Protein AF-A0A9W9SDX8-F1 (afdb_monomer)

Foldseek 3Di:
DCVVVVVVVVVVVVVVVVPPPDPPDPPPPPVDLDAEAEEFEAPPPVSVVVQVVNVVSVHHYDYDYPDPDDDDD

InterPro domains:
  IPR006076 FAD dependent oxidoreductase [PF01266] (37-71)
  IPR036188 FAD/NAD(P)-binding domain superfamily [G3DSA:3.50.50.60] (37-73)
  IPR036188 FAD/NAD(P)-binding domain superfamily [SSF51905] (27-70)
  IPR050493 FAD-dependent Monooxygenases in Biosynthesis and Metabolism [PTHR13789] (27-69)

pLDDT: mean 83.45, std 14.35, range [55.34, 98.31]

Structure (mmCIF, N/CA/C/O backbone):
data_AF-A0A9W9SDX8-F1
#
_entry.id   AF-A0A9W9SDX8-F1
#
loop_
_atom_site.group_PDB
_atom_site.id
_atom_site.type_symbol
_atom_site.label_atom_id
_atom_site.label_alt_id
_atom_site.label_comp_id
_atom_site.label_asym_id
_atom_site.label_entity_id
_atom_site.label_seq_id
_atom_site.pdbx_PDB_ins_code
_atom_site.Cartn_x
_atom_site.Cartn_y
_atom_site.Cartn_z
_atom_site.occupancy
_atom_site.B_iso_or_equiv
_atom_site.auth_seq_id
_atom_site.auth_comp_id
_atom_site.auth_asym_id
_atom_site.auth_atom_id
_atom_site.pdbx_PDB_model_num
ATOM 1 N N . MET A 1 1 ? 7.749 -41.376 -20.146 1.00 61.41 1 MET A N 1
ATOM 2 C CA . MET A 1 1 ? 6.421 -40.833 -19.766 1.00 61.41 1 MET A CA 1
ATOM 3 C C . MET A 1 1 ? 6.425 -39.342 -19.362 1.00 61.41 1 MET A C 1
ATOM 5 O O . MET A 1 1 ? 5.362 -38.826 -19.056 1.00 61.41 1 MET A O 1
ATOM 9 N N . LEU A 1 2 ? 7.556 -38.612 -19.411 1.00 65.44 2 LEU A N 1
ATOM 10 C CA . LEU A 1 2 ? 7.658 -37.208 -18.944 1.00 65.44 2 LEU A CA 1
ATOM 11 C C . LEU A 1 2 ? 7.363 -36.128 -20.009 1.00 65.44 2 LEU A C 1
ATOM 13 O O . LEU A 1 2 ? 7.012 -35.003 -19.664 1.00 65.44 2 LEU A O 1
ATOM 17 N N . ALA A 1 3 ? 7.453 -36.469 -21.299 1.00 77.69 3 ALA A N 1
ATOM 18 C CA . ALA A 1 3 ? 7.201 -35.551 -22.415 1.00 77.69 3 ALA A CA 1
ATOM 19 C C . ALA A 1 3 ? 5.837 -34.813 -22.375 1.00 77.69 3 ALA A C 1
ATOM 21 O O . ALA A 1 3 ? 5.825 -33.601 -22.600 1.00 77.69 3 ALA A O 1
ATOM 22 N N . PRO A 1 4 ? 4.695 -35.459 -22.047 1.00 82.25 4 PRO A N 1
ATOM 23 C CA . PRO A 1 4 ? 3.411 -34.756 -22.032 1.00 82.25 4 PRO A CA 1
ATOM 24 C C . PRO A 1 4 ? 3.289 -33.744 -20.882 1.00 82.25 4 PRO A C 1
ATOM 26 O O . PRO A 1 4 ? 2.598 -32.737 -21.031 1.00 82.25 4 PRO A O 1
ATOM 29 N N . LEU A 1 5 ? 3.978 -33.964 -19.754 1.00 84.00 5 LEU A N 1
ATOM 30 C CA . LEU A 1 5 ? 3.947 -33.053 -18.605 1.00 84.00 5 LEU A CA 1
ATOM 31 C C . LEU A 1 5 ? 4.720 -31.760 -18.896 1.00 84.00 5 LEU A C 1
ATOM 33 O O . LEU A 1 5 ? 4.220 -30.671 -18.618 1.00 84.00 5 LEU A O 1
ATOM 37 N N . VAL A 1 6 ? 5.895 -31.877 -19.522 1.00 85.50 6 VAL A N 1
ATOM 38 C CA . VAL A 1 6 ? 6.714 -30.725 -19.935 1.00 85.50 6 VAL A CA 1
ATOM 39 C C . VAL A 1 6 ? 5.987 -29.898 -20.996 1.00 85.50 6 VAL A C 1
ATOM 41 O O . VAL A 1 6 ? 5.928 -28.674 -20.888 1.00 85.50 6 VAL A O 1
ATOM 44 N N . ALA A 1 7 ? 5.353 -30.555 -21.973 1.00 84.31 7 ALA A N 1
ATOM 45 C CA . ALA A 1 7 ? 4.563 -29.872 -22.996 1.00 84.31 7 ALA A CA 1
ATOM 46 C C . ALA A 1 7 ? 3.360 -29.121 -22.397 1.00 84.31 7 ALA A C 1
ATOM 48 O O . ALA A 1 7 ? 3.067 -27.991 -22.794 1.00 84.31 7 ALA A O 1
ATOM 49 N N . LYS A 1 8 ? 2.682 -29.714 -21.405 1.00 88.94 8 LYS A N 1
ATOM 50 C CA . LYS A 1 8 ? 1.550 -29.081 -20.717 1.00 88.94 8 LYS A CA 1
ATOM 51 C C . LYS A 1 8 ? 1.988 -27.871 -19.889 1.00 88.94 8 LYS A C 1
ATOM 53 O O . LYS A 1 8 ? 1.346 -26.827 -19.971 1.00 88.94 8 LYS A O 1
ATOM 58 N N . LEU A 1 9 ? 3.092 -27.988 -19.149 1.00 87.31 9 LEU A N 1
ATOM 59 C CA . LEU A 1 9 ? 3.639 -26.891 -18.351 1.00 87.31 9 LEU A CA 1
ATOM 60 C C . LEU A 1 9 ? 4.126 -25.735 -19.234 1.00 87.31 9 LEU A C 1
ATOM 62 O O . LEU A 1 9 ? 3.809 -24.584 -18.951 1.00 87.31 9 LEU A O 1
ATOM 66 N N . SER A 1 10 ? 4.816 -26.042 -20.337 1.00 88.50 10 SER A N 1
ATOM 67 C CA . SER A 1 10 ? 5.247 -25.045 -21.323 1.00 88.50 10 SER A CA 1
ATOM 68 C C . SER A 1 10 ? 4.054 -24.282 -21.896 1.00 88.50 10 SER A C 1
ATOM 70 O O . SER A 1 10 ? 4.042 -23.055 -21.863 1.00 88.50 10 SER A O 1
ATOM 72 N N . LYS A 1 11 ? 3.005 -24.991 -22.327 1.00 88.69 11 LYS A N 1
ATOM 73 C CA . LYS A 1 11 ? 1.806 -24.360 -22.890 1.00 88.69 11 LYS A CA 1
ATOM 74 C C . LYS A 1 11 ? 1.074 -23.487 -21.869 1.00 88.69 11 LYS A C 1
ATOM 76 O O . LYS A 1 11 ? 0.590 -22.416 -22.223 1.00 88.69 11 LYS A O 1
ATOM 81 N N . GLN A 1 12 ? 1.008 -23.929 -20.612 1.00 88.25 12 GLN A N 1
ATOM 82 C CA . GLN A 1 12 ? 0.369 -23.181 -19.530 1.00 88.25 12 GLN A CA 1
ATOM 83 C C . GLN A 1 12 ? 1.164 -21.922 -19.156 1.00 88.25 12 GLN A C 1
ATOM 85 O O . GLN A 1 12 ? 0.570 -20.859 -18.987 1.00 88.25 12 GLN A O 1
ATOM 90 N N . LEU A 1 13 ? 2.496 -22.015 -19.106 1.00 84.50 13 LEU A N 1
ATOM 91 C CA . LEU A 1 13 ? 3.371 -20.868 -18.875 1.00 84.50 13 LEU A CA 1
ATOM 92 C C . LEU A 1 13 ? 3.287 -19.860 -20.029 1.00 84.50 13 LEU A C 1
ATOM 94 O O . LEU A 1 13 ? 3.149 -18.666 -19.786 1.00 84.50 13 LEU A O 1
ATOM 98 N N . SER A 1 14 ? 3.283 -20.325 -21.281 1.00 82.12 14 SER A N 1
ATOM 99 C CA . SER A 1 14 ? 3.105 -19.457 -22.451 1.00 82.12 14 SER A CA 1
ATOM 100 C C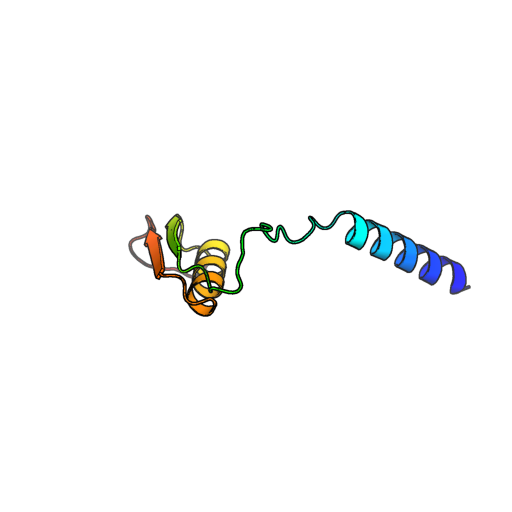 . SER A 1 14 ? 1.751 -18.750 -22.459 1.00 82.12 14 SER A C 1
ATOM 102 O O . SER A 1 14 ? 1.682 -17.588 -22.852 1.00 82.12 14 SER A O 1
ATOM 104 N N . LEU A 1 15 ? 0.677 -19.418 -22.017 1.00 80.94 15 LEU A N 1
ATOM 105 C CA . LEU A 1 15 ? -0.635 -18.782 -21.889 1.00 80.94 15 LEU A CA 1
ATOM 106 C C . LEU A 1 15 ? -0.597 -17.651 -20.858 1.00 80.94 15 LEU A C 1
ATOM 108 O O . LEU A 1 15 ? -1.072 -16.558 -21.143 1.00 80.94 15 LEU A O 1
ATOM 112 N N . PHE A 1 16 ? 0.008 -17.918 -19.698 1.00 78.62 16 PHE A N 1
ATOM 113 C CA . PHE A 1 16 ? 0.114 -16.960 -18.603 1.00 78.62 16 PHE A CA 1
ATOM 114 C C . PHE A 1 16 ? 0.924 -15.722 -19.001 1.00 78.62 16 PHE A C 1
ATOM 116 O O . PHE A 1 16 ? 0.479 -14.597 -18.780 1.00 78.62 16 PHE A O 1
ATOM 123 N N . LEU A 1 17 ? 2.069 -15.929 -19.660 1.00 77.75 17 LEU A N 1
ATOM 124 C CA . LEU A 1 17 ? 2.908 -14.844 -20.171 1.00 77.75 17 LEU A CA 1
ATOM 125 C C . LEU A 1 17 ? 2.187 -14.015 -21.243 1.00 77.75 17 LEU A C 1
ATOM 127 O O . LEU A 1 17 ? 2.344 -12.802 -21.270 1.00 77.75 17 LEU A O 1
ATOM 131 N N . LYS A 1 18 ? 1.354 -14.638 -22.086 1.00 81.25 18 LYS A N 1
ATOM 132 C CA . LYS A 1 18 ? 0.583 -13.934 -23.124 1.00 81.25 18 LYS A CA 1
ATOM 133 C C . LYS A 1 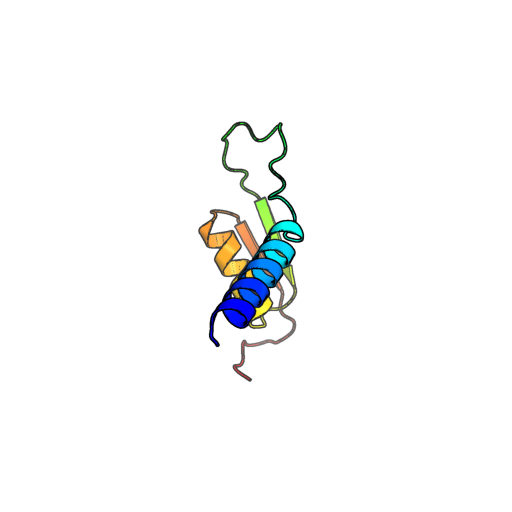18 ? -0.587 -13.112 -22.566 1.00 81.25 18 LYS A C 1
ATOM 135 O O . LYS A 1 18 ? -1.040 -12.181 -23.220 1.00 81.25 18 LYS A O 1
ATOM 140 N N . SER A 1 19 ? -1.098 -13.476 -21.391 1.00 69.88 19 SER A N 1
ATOM 141 C CA . SER A 1 19 ? -2.168 -12.750 -20.691 1.00 69.88 19 SER A CA 1
ATOM 142 C C . SER A 1 19 ? -1.663 -11.689 -19.714 1.00 69.88 19 SER A C 1
ATOM 144 O O . SER A 1 19 ? -2.480 -10.999 -19.104 1.00 69.88 19 SER A O 1
ATOM 146 N N . ALA A 1 20 ? -0.346 -11.568 -19.527 1.00 67.25 20 ALA A N 1
ATOM 147 C CA . ALA A 1 20 ? 0.201 -10.493 -18.720 1.00 67.25 20 ALA A CA 1
ATOM 148 C C . ALA A 1 20 ? -0.110 -9.156 -19.417 1.00 67.25 20 ALA A C 1
ATOM 150 O O . ALA A 1 20 ? 0.133 -9.037 -20.619 1.00 67.25 20 ALA A O 1
ATOM 151 N N . PRO A 1 21 ? -0.673 -8.162 -18.710 1.00 60.69 21 PRO A N 1
ATOM 152 C CA . PRO A 1 21 ? -0.814 -6.831 -19.276 1.00 60.69 21 PRO A CA 1
ATOM 153 C C . PRO A 1 21 ? 0.579 -6.332 -19.662 1.00 60.69 21 PRO A C 1
ATOM 155 O O . PRO A 1 21 ? 1.485 -6.333 -18.825 1.00 60.69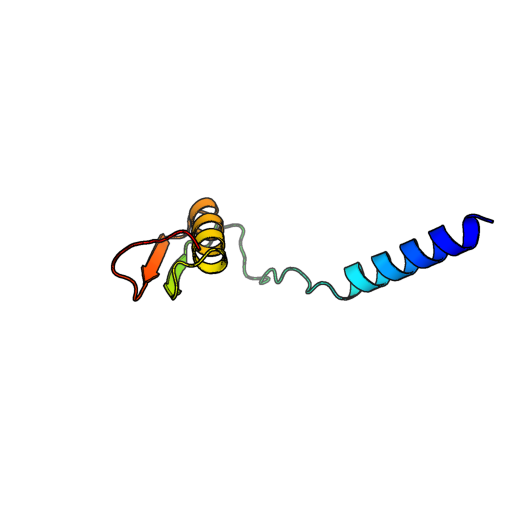 21 PRO A O 1
ATOM 158 N N . GLU A 1 22 ? 0.748 -5.948 -20.929 1.00 61.44 22 GLU A N 1
ATOM 159 C CA . GLU A 1 22 ? 1.967 -5.286 -21.393 1.00 61.44 22 GLU A CA 1
ATOM 160 C C . GLU A 1 22 ? 2.269 -4.121 -20.438 1.00 61.44 22 GLU A C 1
ATOM 162 O O . GLU A 1 22 ? 1.342 -3.369 -20.095 1.00 61.44 22 GLU A O 1
ATOM 167 N N . PRO A 1 23 ? 3.518 -3.974 -19.958 1.00 61.03 23 PRO A N 1
ATOM 168 C CA . PRO A 1 23 ? 3.891 -2.805 -19.187 1.00 61.03 23 PRO A CA 1
ATOM 169 C C . PRO A 1 23 ? 3.565 -1.579 -20.036 1.00 61.03 23 PRO A C 1
ATOM 171 O O . PRO A 1 23 ? 4.143 -1.377 -21.100 1.00 61.03 23 PRO A O 1
ATOM 174 N N . GLN A 1 24 ? 2.588 -0.792 -19.594 1.00 60.56 24 GLN A N 1
ATOM 175 C CA . GLN A 1 24 ? 2.165 0.405 -20.305 1.00 60.56 24 GLN A CA 1
ATOM 176 C C . GLN A 1 24 ? 3.267 1.453 -20.150 1.00 60.56 24 GLN A C 1
ATOM 178 O O . GLN A 1 24 ? 3.297 2.196 -19.173 1.00 60.56 24 GLN A O 1
ATOM 183 N N . THR A 1 25 ? 4.213 1.469 -21.083 1.00 61.47 25 THR A N 1
ATOM 184 C CA . THR A 1 25 ? 5.144 2.581 -21.257 1.00 61.47 25 THR A CA 1
ATOM 185 C C . THR A 1 25 ? 4.456 3.591 -22.159 1.00 61.47 25 THR A C 1
ATOM 187 O O . THR A 1 25 ? 4.292 3.344 -23.356 1.00 61.47 25 THR A O 1
ATOM 190 N N . ASP A 1 26 ? 3.990 4.693 -21.576 1.00 60.12 26 ASP A N 1
ATOM 191 C CA . ASP A 1 26 ? 3.490 5.829 -22.343 1.00 60.12 26 ASP A CA 1
ATOM 192 C C . ASP A 1 26 ? 4.616 6.295 -23.291 1.00 60.12 26 ASP A C 1
ATOM 194 O O . ASP A 1 26 ? 5.729 6.539 -22.824 1.00 60.12 26 ASP A O 1
ATOM 198 N N . PRO A 1 27 ? 4.402 6.387 -24.616 1.00 56.59 27 PRO A N 1
ATOM 199 C CA . PRO A 1 27 ? 5.427 6.843 -25.558 1.00 56.59 27 PRO A CA 1
ATOM 200 C C . PRO A 1 27 ? 5.915 8.281 -25.294 1.00 56.59 27 PRO A C 1
ATOM 202 O O . PRO A 1 27 ? 6.927 8.689 -25.863 1.00 56.59 27 PRO A O 1
ATOM 205 N N . ALA A 1 28 ? 5.236 9.042 -24.427 1.00 58.00 28 ALA A N 1
ATOM 206 C CA . ALA A 1 28 ? 5.715 10.320 -23.906 1.00 58.00 28 ALA A CA 1
ATOM 207 C C . ALA A 1 28 ? 6.659 10.197 -22.689 1.00 58.00 28 ALA A C 1
ATOM 209 O O . ALA A 1 28 ? 7.101 11.221 -22.165 1.00 58.00 28 ALA A O 1
ATOM 210 N N . ASP A 1 29 ? 7.019 8.993 -22.242 1.00 60.69 29 ASP A N 1
ATOM 211 C CA . ASP A 1 29 ? 7.954 8.772 -21.136 1.00 60.69 29 ASP A CA 1
ATOM 212 C C . ASP A 1 29 ? 9.405 9.022 -21.591 1.00 60.69 29 ASP A C 1
ATOM 214 O O . ASP A 1 29 ? 10.159 8.124 -21.968 1.00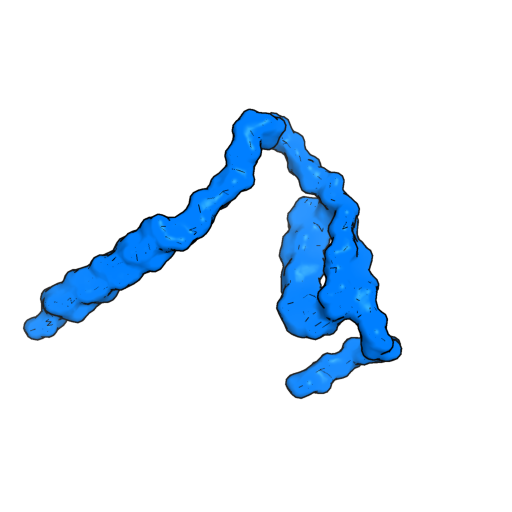 60.69 29 ASP A O 1
ATOM 218 N N . HIS A 1 30 ? 9.790 10.300 -21.619 1.00 55.34 30 HIS A N 1
ATOM 219 C CA . HIS A 1 30 ? 11.111 10.779 -22.030 1.00 55.34 30 HIS A CA 1
ATOM 220 C C . HIS A 1 30 ? 12.156 10.526 -20.933 1.00 55.34 30 HIS A C 1
ATOM 222 O O . HIS A 1 30 ? 12.800 11.471 -20.490 1.00 55.34 30 HIS A O 1
ATOM 228 N N . GLY A 1 31 ? 12.303 9.290 -20.440 1.00 55.72 31 GLY A N 1
ATOM 229 C CA . GLY A 1 31 ? 13.364 8.879 -19.502 1.00 55.72 31 GLY A CA 1
ATOM 230 C C . GLY A 1 31 ? 13.507 9.733 -18.234 1.00 55.72 31 GLY A C 1
ATOM 231 O O . GLY A 1 31 ? 14.524 9.644 -17.545 1.00 55.72 31 GLY A O 1
ATOM 232 N N . ASN A 1 32 ? 12.521 10.579 -17.940 1.00 57.50 32 ASN A N 1
ATOM 233 C CA . ASN A 1 32 ? 12.524 11.488 -16.817 1.00 57.50 32 ASN A CA 1
ATOM 234 C C . ASN A 1 32 ? 11.682 10.812 -15.740 1.00 57.50 32 ASN A C 1
ATOM 236 O O . ASN A 1 32 ? 10.478 10.655 -15.949 1.00 57.50 32 ASN A O 1
ATOM 240 N N . PRO A 1 33 ? 12.282 10.358 -14.630 1.00 70.50 33 PRO A N 1
ATOM 241 C CA . PRO A 1 33 ? 11.545 9.627 -13.614 1.00 70.50 33 PRO A CA 1
ATOM 242 C C . PRO A 1 33 ? 10.359 10.470 -13.135 1.00 70.50 33 PRO A C 1
ATOM 244 O O . PRO A 1 33 ? 10.525 11.534 -12.538 1.00 70.50 33 PRO A O 1
ATOM 247 N N . VAL A 1 34 ? 9.143 10.012 -13.435 1.00 81.69 34 VAL A N 1
ATOM 248 C CA . VAL A 1 34 ? 7.921 10.712 -13.037 1.00 81.69 34 VAL A CA 1
ATOM 249 C C . VAL A 1 34 ? 7.778 10.600 -11.521 1.00 81.69 34 VAL A C 1
ATOM 251 O O . VAL A 1 34 ? 7.543 9.523 -10.975 1.00 81.69 34 VAL A O 1
ATOM 254 N N . HIS A 1 35 ? 7.908 11.721 -10.818 1.00 89.00 35 HIS A N 1
ATOM 255 C CA . HIS A 1 35 ? 7.689 11.786 -9.376 1.00 89.00 35 HIS A CA 1
ATOM 256 C C . HIS A 1 35 ? 6.219 12.093 -9.085 1.00 89.00 35 HIS A C 1
ATOM 258 O O . HIS A 1 35 ? 5.754 13.212 -9.286 1.00 89.00 35 HIS A O 1
ATOM 264 N N . LEU A 1 36 ? 5.485 11.088 -8.611 1.00 92.50 36 LEU A N 1
ATOM 265 C CA . LEU A 1 36 ? 4.072 11.202 -8.261 1.00 92.50 36 LEU A CA 1
ATOM 266 C C . LEU A 1 36 ? 3.893 11.516 -6.768 1.00 92.50 36 LEU A C 1
ATOM 268 O O . LEU A 1 36 ? 4.687 11.065 -5.938 1.00 92.50 36 LEU A O 1
ATOM 272 N N . ASP A 1 37 ? 2.830 12.255 -6.440 1.00 97.31 37 ASP A N 1
ATOM 273 C CA . ASP A 1 37 ? 2.285 12.373 -5.081 1.00 97.31 37 ASP A CA 1
ATOM 274 C C . ASP A 1 37 ? 1.067 11.446 -4.979 1.00 97.31 37 ASP A C 1
ATOM 276 O O . ASP A 1 37 ? 0.077 11.627 -5.690 1.00 97.31 37 ASP A O 1
ATOM 280 N N . VAL A 1 38 ? 1.178 10.394 -4.169 1.00 97.44 38 VAL A N 1
ATOM 281 C CA . VAL A 1 38 ? 0.238 9.271 -4.143 1.00 97.44 38 VAL A CA 1
ATOM 282 C C . VAL A 1 38 ? -0.392 9.132 -2.766 1.00 97.44 38 VAL A C 1
ATOM 284 O O . VAL A 1 38 ? 0.294 9.120 -1.745 1.00 97.44 38 VAL A O 1
ATOM 287 N N . ILE A 1 39 ? -1.709 8.946 -2.746 1.00 98.31 39 ILE A N 1
ATOM 288 C CA . ILE A 1 39 ? -2.457 8.591 -1.544 1.00 98.31 39 ILE A CA 1
ATOM 289 C C . ILE A 1 39 ? -2.798 7.100 -1.588 1.00 98.31 39 ILE A C 1
ATOM 291 O O . ILE A 1 39 ? -3.371 6.619 -2.564 1.00 98.31 39 ILE A O 1
ATOM 295 N N . VAL A 1 40 ? -2.486 6.379 -0.513 1.00 97.81 40 VAL A N 1
ATOM 296 C CA . VAL A 1 40 ? -2.899 4.987 -0.291 1.00 97.81 40 VAL A CA 1
ATOM 297 C C . VAL A 1 40 ? -3.911 4.958 0.852 1.00 97.81 40 VAL A C 1
ATOM 299 O O . VAL A 1 40 ? -3.622 5.428 1.950 1.00 97.81 40 VAL A O 1
ATOM 302 N N . VAL A 1 41 ? -5.102 4.413 0.607 1.00 97.75 41 VAL A N 1
ATOM 303 C CA . VAL A 1 41 ? -6.157 4.271 1.623 1.00 97.75 41 VAL A CA 1
ATOM 304 C C . VAL A 1 41 ? -6.186 2.822 2.109 1.00 97.75 41 VAL A C 1
ATOM 306 O O . VAL A 1 41 ? -6.410 1.907 1.319 1.00 97.75 41 VAL A O 1
ATOM 309 N N . GLY A 1 42 ? -5.960 2.630 3.407 1.00 95.75 42 GLY A N 1
ATOM 310 C CA . GLY A 1 42 ? -5.809 1.342 4.080 1.00 95.75 42 GLY A CA 1
ATOM 311 C C . GLY A 1 42 ? -4.339 0.961 4.291 1.00 95.75 42 GLY A C 1
ATOM 312 O O . GLY A 1 42 ? -3.575 0.829 3.337 1.00 95.75 42 GLY A O 1
ATOM 313 N N . ALA A 1 43 ? -3.953 0.724 5.543 1.00 95.44 43 ALA A N 1
ATOM 314 C CA . ALA A 1 43 ? -2.618 0.307 5.977 1.00 95.44 43 ALA A CA 1
ATOM 315 C C . ALA A 1 43 ? -2.557 -1.183 6.368 1.00 95.44 43 ALA A C 1
ATOM 317 O O . ALA A 1 43 ? -1.779 -1.585 7.232 1.00 95.44 43 ALA A O 1
ATOM 318 N N . GLY A 1 44 ? -3.358 -2.021 5.703 1.00 93.81 44 GLY A N 1
ATOM 319 C CA . GLY A 1 44 ? -3.170 -3.474 5.715 1.00 93.81 44 GLY A CA 1
ATOM 320 C C . GLY A 1 44 ? -1.943 -3.905 4.899 1.00 93.81 44 GLY A C 1
ATOM 321 O O . GLY A 1 44 ? -1.297 -3.085 4.243 1.00 93.81 44 GLY A O 1
ATOM 322 N N . LEU A 1 45 ? -1.648 -5.211 4.870 1.00 94.38 45 LEU A N 1
ATOM 323 C CA . LEU A 1 45 ? -0.472 -5.775 4.180 1.00 94.38 45 LEU A CA 1
ATOM 324 C C . LEU A 1 45 ? -0.316 -5.279 2.734 1.00 94.38 45 LEU A C 1
ATOM 326 O O . LEU A 1 45 ? 0.763 -4.841 2.341 1.00 94.38 45 L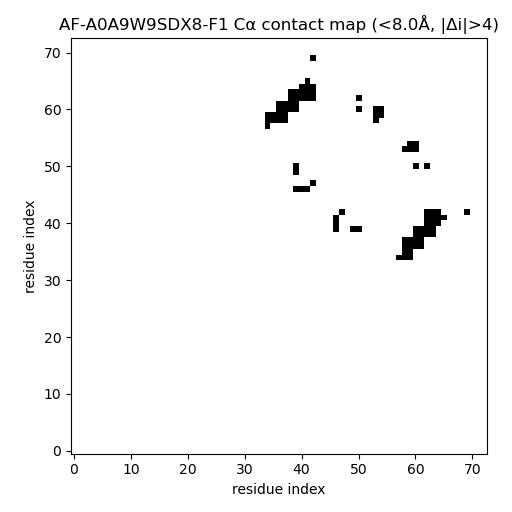EU A O 1
ATOM 330 N N . ALA A 1 46 ? -1.399 -5.303 1.954 1.00 95.75 46 ALA A N 1
ATOM 331 C CA . ALA A 1 46 ? -1.379 -4.846 0.566 1.00 95.75 46 ALA A CA 1
ATOM 332 C C . ALA A 1 46 ? -1.115 -3.335 0.448 1.00 95.75 46 ALA A C 1
ATOM 334 O O . ALA A 1 46 ? -0.333 -2.912 -0.405 1.00 95.75 46 ALA A O 1
ATOM 335 N N . GLY A 1 47 ? -1.724 -2.524 1.318 1.00 96.50 47 GLY A N 1
ATOM 336 C CA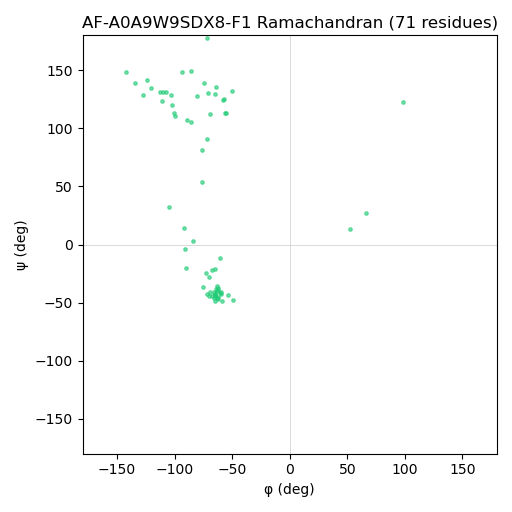 . GLY A 1 47 ? -1.550 -1.071 1.325 1.00 96.50 47 GLY A CA 1
ATOM 337 C C . GLY A 1 47 ? -0.125 -0.666 1.688 1.00 96.50 47 GLY A C 1
ATOM 338 O O . GLY A 1 47 ? 0.505 0.107 0.967 1.00 96.50 47 GLY A O 1
ATOM 339 N N . LEU A 1 48 ? 0.436 -1.275 2.736 1.00 96.50 48 LEU A N 1
ATOM 340 C CA . LEU A 1 48 ? 1.824 -1.048 3.140 1.00 96.50 48 LEU A CA 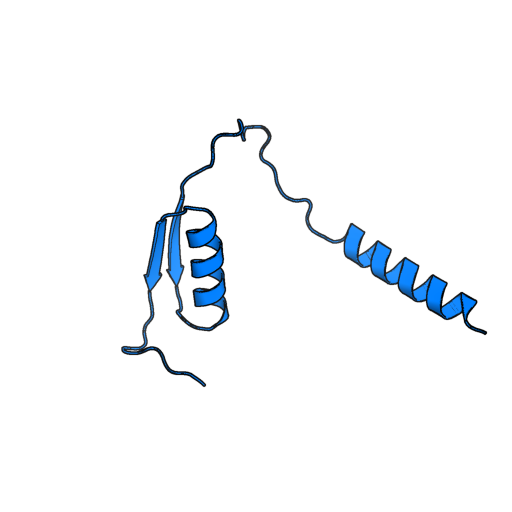1
ATOM 341 C C . LEU A 1 48 ? 2.816 -1.543 2.082 1.00 96.50 48 LEU A C 1
ATOM 343 O O . LEU A 1 48 ? 3.740 -0.811 1.732 1.00 96.50 48 LEU A O 1
ATOM 347 N N . ALA A 1 49 ? 2.613 -2.736 1.512 1.00 97.31 49 ALA A N 1
ATOM 348 C CA . ALA A 1 49 ? 3.464 -3.245 0.435 1.00 97.31 49 ALA A CA 1
ATOM 349 C C . ALA A 1 49 ? 3.454 -2.315 -0.789 1.00 97.31 49 ALA A C 1
ATOM 351 O O . ALA A 1 49 ? 4.506 -2.040 -1.371 1.00 97.31 49 ALA A O 1
ATOM 352 N N . THR A 1 50 ? 2.282 -1.777 -1.137 1.00 97.69 50 THR A N 1
ATOM 353 C CA . THR A 1 50 ? 2.123 -0.805 -2.226 1.00 97.69 50 THR A CA 1
ATOM 354 C C . THR A 1 50 ? 2.850 0.500 -1.913 1.00 97.69 50 THR A C 1
ATOM 356 O O . THR A 1 50 ? 3.644 0.969 -2.729 1.00 97.69 50 THR A O 1
ATOM 359 N N . ALA A 1 51 ? 2.651 1.058 -0.717 1.00 97.75 51 ALA A N 1
ATOM 360 C CA . ALA A 1 51 ? 3.317 2.284 -0.290 1.00 97.75 51 ALA A CA 1
ATOM 361 C C . ALA A 1 51 ? 4.846 2.139 -0.293 1.00 97.75 51 ALA A C 1
ATOM 363 O O . ALA A 1 51 ? 5.549 3.014 -0.797 1.00 97.75 51 ALA A O 1
ATOM 364 N N . ILE A 1 52 ? 5.364 1.003 0.185 1.00 97.56 52 ILE A N 1
ATOM 365 C CA . ILE A 1 52 ? 6.796 0.684 0.157 1.00 97.56 52 ILE A CA 1
ATOM 366 C C . ILE A 1 52 ? 7.302 0.600 -1.285 1.00 97.56 52 ILE A C 1
ATOM 368 O O . ILE A 1 52 ? 8.341 1.177 -1.604 1.00 97.56 52 ILE A O 1
ATOM 372 N N . ALA A 1 53 ? 6.590 -0.100 -2.171 1.00 97.31 53 ALA A N 1
ATOM 373 C CA . ALA A 1 53 ? 6.990 -0.228 -3.569 1.00 97.31 53 ALA A CA 1
ATOM 374 C C . ALA A 1 53 ? 7.060 1.136 -4.277 1.00 97.31 53 ALA A C 1
ATOM 376 O O . ALA A 1 53 ? 8.014 1.390 -5.012 1.00 97.31 53 ALA A O 1
ATOM 377 N N . LEU A 1 54 ? 6.094 2.022 -4.020 1.00 96.19 54 LEU A N 1
ATOM 378 C CA . LEU A 1 54 ? 6.044 3.374 -4.584 1.00 96.19 54 LEU A CA 1
ATOM 379 C C . LEU A 1 54 ? 7.128 4.290 -3.999 1.00 96.19 54 LEU A C 1
ATOM 381 O O . LEU A 1 54 ? 7.825 4.971 -4.750 1.00 96.19 54 LEU A O 1
ATOM 385 N N . ALA A 1 55 ? 7.333 4.262 -2.681 1.00 95.44 55 ALA A N 1
ATOM 386 C CA . ALA A 1 55 ? 8.373 5.049 -2.022 1.00 95.44 55 ALA A CA 1
ATOM 387 C C . ALA A 1 55 ? 9.781 4.647 -2.499 1.00 95.44 55 ALA A C 1
ATOM 389 O O . ALA A 1 55 ? 10.621 5.506 -2.754 1.00 95.44 55 ALA A O 1
ATOM 390 N N . ARG A 1 56 ? 10.031 3.345 -2.718 1.00 95.50 56 ARG A N 1
ATOM 391 C CA . ARG A 1 56 ? 11.300 2.840 -3.288 1.00 95.50 56 ARG A CA 1
ATOM 392 C C . ARG A 1 56 ? 11.540 3.289 -4.730 1.00 95.50 56 ARG A C 1
ATOM 394 O O . ARG A 1 56 ? 12.683 3.289 -5.172 1.00 95.50 56 ARG A O 1
ATOM 401 N N . ARG A 1 57 ? 10.482 3.673 -5.449 1.00 93.19 57 ARG A N 1
ATOM 402 C CA . ARG A 1 57 ? 10.539 4.295 -6.783 1.00 93.19 57 ARG A CA 1
ATOM 403 C C . ARG A 1 57 ? 10.564 5.826 -6.720 1.00 93.19 57 ARG A C 1
ATOM 405 O O . ARG A 1 57 ? 10.381 6.486 -7.735 1.00 93.19 57 ARG A O 1
ATOM 412 N N . ASN A 1 58 ? 10.832 6.387 -5.540 1.00 91.81 58 ASN A N 1
ATOM 413 C CA . ASN A 1 58 ? 10.999 7.818 -5.306 1.00 91.81 58 ASN A CA 1
ATOM 414 C C . ASN A 1 58 ? 9.720 8.650 -5.517 1.00 91.81 58 ASN A C 1
ATOM 416 O O . ASN A 1 58 ? 9.792 9.839 -5.838 1.00 91.81 58 ASN A O 1
ATOM 420 N N . HIS A 1 59 ? 8.548 8.042 -5.331 1.00 94.75 59 HIS A N 1
ATOM 421 C CA . HIS A 1 59 ? 7.280 8.764 -5.247 1.00 94.75 59 HIS A CA 1
ATOM 422 C C . HIS A 1 59 ? 7.028 9.243 -3.813 1.00 94.75 59 HIS A C 1
ATOM 424 O O . HIS A 1 59 ? 7.422 8.586 -2.845 1.00 94.75 59 HIS A O 1
ATOM 430 N N . LYS A 1 60 ? 6.337 10.375 -3.667 1.00 97.12 60 LYS A N 1
ATOM 431 C CA . LYS A 1 60 ? 5.839 10.843 -2.373 1.00 97.12 60 LYS A CA 1
ATOM 432 C C . LYS A 1 60 ? 4.555 10.082 -2.060 1.00 97.12 60 LYS A C 1
ATOM 434 O O . LYS A 1 60 ? 3.663 10.025 -2.898 1.00 97.12 60 LYS A O 1
ATOM 439 N N . VAL A 1 61 ? 4.470 9.474 -0.878 1.00 97.81 61 VAL A N 1
ATOM 440 C CA . VAL A 1 61 ? 3.330 8.627 -0.506 1.00 97.81 61 VAL A CA 1
ATOM 441 C C . VAL A 1 61 ? 2.753 9.070 0.830 1.00 97.81 61 VAL A C 1
ATOM 443 O O . VAL A 1 61 ? 3.479 9.182 1.816 1.00 97.81 61 VAL A O 1
ATOM 446 N N . THR A 1 62 ? 1.439 9.276 0.863 1.00 98.25 62 THR A N 1
ATOM 447 C CA . THR A 1 62 ? 0.654 9.506 2.081 1.00 98.25 62 THR A CA 1
ATOM 448 C C . THR A 1 62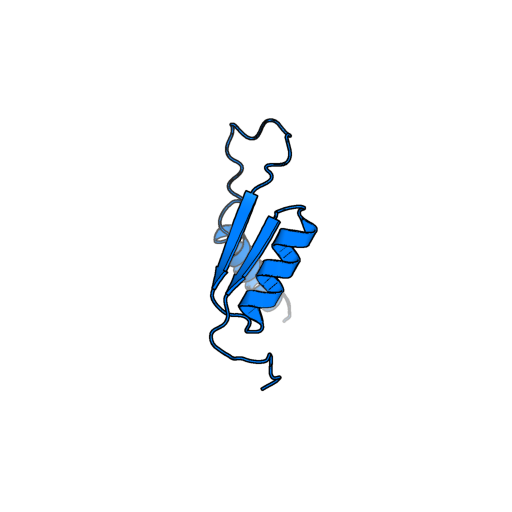 ? -0.279 8.321 2.295 1.00 98.25 62 THR A C 1
ATOM 450 O O . THR A 1 62 ? -0.970 7.909 1.366 1.00 98.25 62 THR A O 1
ATOM 453 N N . ILE A 1 63 ? -0.315 7.764 3.505 1.00 97.94 63 ILE A N 1
ATOM 454 C CA . ILE A 1 63 ? -1.197 6.640 3.841 1.00 97.94 63 ILE A CA 1
ATOM 455 C C . ILE A 1 63 ? -2.288 7.132 4.789 1.00 97.94 63 ILE A C 1
ATOM 457 O O . ILE A 1 63 ? -1.980 7.770 5.795 1.00 97.94 63 ILE A O 1
ATOM 461 N N . TYR A 1 64 ? -3.543 6.805 4.491 1.00 97.44 64 TYR A N 1
ATOM 462 C CA . TYR A 1 64 ? -4.664 6.977 5.412 1.00 97.44 64 TYR A CA 1
ATOM 463 C C . TYR A 1 64 ? -5.122 5.622 5.931 1.00 97.44 64 TYR A C 1
ATOM 465 O O . TYR A 1 64 ? -5.362 4.705 5.152 1.00 97.44 64 TYR A O 1
ATOM 473 N N . GLU A 1 65 ? -5.282 5.510 7.243 1.00 96.19 65 GLU A N 1
ATOM 474 C CA . GLU A 1 65 ? -5.812 4.328 7.914 1.00 96.19 65 GLU A CA 1
ATOM 475 C C . GLU A 1 65 ? -6.845 4.780 8.945 1.00 96.19 65 GLU A C 1
ATOM 477 O O . GLU A 1 65 ? -6.663 5.798 9.614 1.00 96.19 65 GLU A O 1
ATOM 482 N N . GLN A 1 66 ? -7.945 4.038 9.041 1.00 95.31 66 GLN A N 1
ATOM 483 C CA . GLN A 1 66 ? -9.001 4.299 10.008 1.00 95.31 66 GLN A CA 1
ATOM 484 C C . GLN A 1 66 ? -8.580 3.861 11.418 1.00 95.31 66 GLN A C 1
ATOM 486 O O . GLN A 1 66 ? -8.946 4.502 12.404 1.00 95.31 66 GLN A O 1
ATOM 491 N N . ALA A 1 67 ? -7.837 2.758 11.532 1.00 91.56 67 ALA A N 1
ATOM 492 C CA . ALA A 1 67 ? -7.336 2.258 12.800 1.00 91.56 67 ALA A CA 1
ATOM 493 C C . ALA A 1 67 ? -6.352 3.246 13.447 1.00 91.56 67 ALA A C 1
ATOM 495 O O . ALA A 1 67 ? -5.422 3.749 12.820 1.00 91.56 67 ALA A O 1
ATOM 496 N N . GLN A 1 68 ? -6.510 3.471 14.754 1.00 89.31 68 GLN A N 1
ATOM 497 C CA . GLN A 1 68 ? -5.627 4.364 15.512 1.00 89.31 68 GLN A CA 1
ATOM 498 C C . GLN A 1 68 ? -4.193 3.817 15.636 1.00 89.31 68 GLN A C 1
ATOM 500 O O . GLN A 1 68 ? -3.257 4.569 15.908 1.00 89.31 68 GLN A O 1
ATOM 505 N N . ARG A 1 69 ? -4.012 2.501 15.482 1.00 85.75 69 ARG A N 1
ATOM 506 C CA . ARG A 1 69 ? -2.713 1.822 15.491 1.00 85.75 69 ARG A CA 1
ATOM 507 C C . ARG A 1 69 ? -2.709 0.702 14.464 1.00 85.75 69 ARG A C 1
ATOM 509 O O . ARG A 1 69 ? -3.734 0.059 14.252 1.00 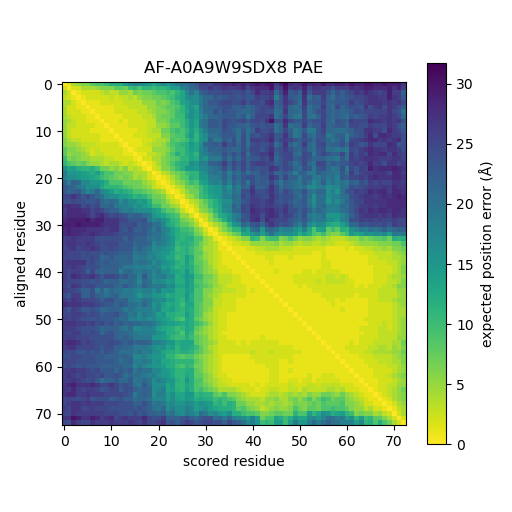85.75 69 ARG A O 1
ATOM 516 N N . LEU A 1 70 ? -1.535 0.442 13.897 1.00 84.44 70 LEU A N 1
ATOM 517 C CA . LEU A 1 70 ? -1.298 -0.758 13.106 1.00 84.44 70 LEU A CA 1
ATOM 518 C C . LEU A 1 70 ? -1.258 -1.962 14.049 1.00 84.44 70 LEU A C 1
ATOM 520 O O . LEU A 1 70 ? -0.565 -1.931 15.068 1.00 84.44 70 LEU A O 1
ATOM 524 N N . ALA A 1 71 ? -2.012 -2.996 13.709 1.00 74.62 71 ALA A N 1
ATOM 525 C CA . ALA A 1 71 ? -1.999 -4.274 14.396 1.00 74.62 71 ALA A CA 1
ATOM 526 C C . ALA A 1 71 ? -1.684 -5.370 13.380 1.00 74.62 71 ALA A C 1
ATOM 528 O O . ALA A 1 71 ? -2.133 -5.312 12.234 1.00 74.62 71 ALA A O 1
ATOM 529 N N . GLU A 1 72 ? -0.895 -6.346 13.806 1.00 67.44 72 GLU A N 1
ATOM 530 C CA . GLU A 1 72 ? -0.783 -7.618 13.104 1.00 67.44 72 GLU A CA 1
ATOM 531 C C . GLU A 1 72 ? -2.062 -8.423 13.381 1.00 67.44 72 GLU A C 1
ATOM 533 O O . GLU A 1 72 ? -2.594 -8.368 14.494 1.00 67.44 72 GLU A O 1
ATOM 538 N N . VAL A 1 73 ? -2.584 -9.099 12.356 1.00 59.94 73 VAL A N 1
ATOM 539 C CA . VAL A 1 73 ? -3.728 -10.020 12.465 1.00 59.94 73 VAL A CA 1
ATOM 540 C C . VAL A 1 73 ? -3.226 -11.448 12.455 1.00 59.94 73 VAL A C 1
ATOM 542 O O . VAL A 1 73 ? -2.331 -11.726 11.626 1.00 59.94 73 VAL A O 1
#

Secondary structure (DSSP, 8-state):
--HHHHHHHHHHHHHHHHTSPP----TT--S-----EEEEE--SHHHHHHHHHHHHTT-EEEEE-SSSS----

Solvent-accessible surface area (backbone atoms only — not comparable to full-atom values): 4744 Å² total; per-residue (Å²): 136,62,68,67,58,55,53,50,50,51,54,53,51,53,50,52,62,71,68,49,78,73,82,84,70,61,92,80,66,76,86,62,85,79,71,47,83,43,79,40,81,40,72,49,74,69,36,46,53,49,48,52,56,42,43,77,66,62,25,49,73,47,80,45,57,90,62,95,64,92,73,92,130

Radius of gyration: 19.65 Å; Cα contacts (8 Å, |Δi|>4): 45; chains: 1; bounding box: 22×53×41 Å

Mean predicted aligned error: 13.34 Å

Nearest PDB structures (foldseek):
  2dld-assembly1_B  TM=8.656E-01  e=4.798E-01  Lactobacillus helveticus
  1qp8-assembly1_B  TM=5.060E-01  e=3.511E+00  Pyrobaculum aerophilum
  5d6n-assembly1_A  TM=5.423E-01  e=2.858E+00  Mycolicibacterium smegmatis MC2 155

Sequence (73 aa):
MLAPLVAKLSKQLSLFLKSAPEPQTDPADHGNPVHLDVIVVGAGLAGLATAIALARRNHKVTIYEQAQRLAEV

Organism: NCBI:txid1131564